Protein AF-A0A2V8DEJ3-F1 (afdb_monomer_lite)

Sequence (159 aa):
RGGPAGGRGNVTQIPWPVDLRLDGARMKRFDVPAMPPEISKLIVGGPYEPAGRGDTPSRRKIFVCRPGSVDGRPARSGQESACARTILTRLARRAFRRPVTSADIQPLYAFYERGRAHGQPRRSDAESGEPRRSNAESGDFESGIQAAVEAMLVSPEFL

Foldseek 3Di:
DDDDDDDDPDQPFDFDWDFDDDPNHTDDIDRDRDHDDDDPDDDDDDPPDDPPPPDDPVVCVQQVDAQDCPPVDGHDPVSLLVSLLVSLQVVLVVFFPDDDDPVNSVVLQVQLVVQQAQPDDDPVNPPDPDPDPDDSPRHDSVSSSVSSVVVSCPDPRTD

Secondary structure (DSSP, 8-state):
--PPPPP------EEEEEEEEETTEEEEEEEEEEPPP----------SS--TT-S-HHHHHH-SS----GGGPPPPHHHHHHHHHHHHHHHHHHHBSS---HHHHHHHHHHHHHHHHH----GGGSSS-S----------HHHHHHHHHHHHHT-TTB-

Radius of gyration: 28.7 Å; chains: 1; bounding box: 77×53×58 Å

pLDDT: mean 79.01, std 17.4, range [39.66, 97.12]

Structure (mmCIF, N/CA/C/O backbone):
data_AF-A0A2V8DEJ3-F1
#
_entry.id   AF-A0A2V8DEJ3-F1
#
loop_
_atom_site.group_PDB
_atom_site.id
_atom_site.type_symbol
_atom_site.label_atom_id
_atom_site.label_alt_id
_atom_site.label_comp_id
_atom_site.label_asym_id
_atom_site.label_entity_id
_atom_site.label_seq_id
_atom_site.pdbx_PDB_ins_code
_atom_site.Cartn_x
_atom_site.Cartn_y
_atom_site.Cartn_z
_atom_site.occupancy
_atom_site.B_iso_or_equiv
_atom_site.auth_seq_id
_atom_site.auth_com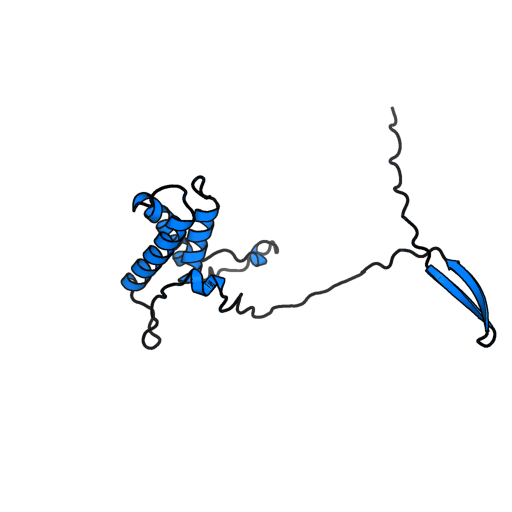p_id
_atom_site.auth_asym_id
_atom_site.auth_atom_id
_atom_site.pdbx_PDB_model_num
ATOM 1 N N . ARG A 1 1 ? 58.119 6.728 13.319 1.00 43.16 1 ARG A N 1
ATOM 2 C CA . ARG A 1 1 ? 56.734 6.207 13.439 1.00 43.16 1 ARG A CA 1
ATOM 3 C C . ARG A 1 1 ? 56.229 5.969 12.015 1.00 43.16 1 ARG A C 1
ATOM 5 O O . ARG A 1 1 ? 55.933 6.939 11.340 1.00 43.16 1 ARG A O 1
ATOM 12 N N . GLY A 1 2 ? 56.243 4.731 11.521 1.00 42.47 2 GLY A N 1
ATOM 13 C CA . GLY A 1 2 ? 55.748 4.374 10.185 1.00 42.47 2 GLY A CA 1
ATOM 14 C C . GLY A 1 2 ? 55.091 3.002 10.281 1.00 42.47 2 GLY A C 1
ATOM 15 O O . GLY A 1 2 ? 55.765 2.046 10.647 1.00 42.47 2 GLY A O 1
ATOM 16 N N . GLY A 1 3 ? 53.768 2.952 10.113 1.00 39.66 3 GLY A N 1
ATOM 17 C CA . GLY A 1 3 ? 52.957 1.739 10.267 1.00 39.66 3 GLY A CA 1
ATOM 18 C C . GLY A 1 3 ? 53.088 0.776 9.077 1.00 39.66 3 GLY A C 1
ATOM 19 O O . GLY A 1 3 ? 53.589 1.179 8.026 1.00 39.66 3 GLY A O 1
ATOM 20 N N . PRO A 1 4 ? 52.660 -0.491 9.229 1.00 45.12 4 PRO A N 1
ATOM 21 C CA . PRO A 1 4 ? 52.870 -1.522 8.221 1.00 45.12 4 PRO A CA 1
ATOM 22 C C . PRO A 1 4 ? 51.958 -1.334 7.002 1.00 45.12 4 PRO A C 1
ATOM 24 O O . PRO A 1 4 ? 50.785 -0.979 7.118 1.00 45.12 4 PRO A O 1
ATOM 27 N N . ALA A 1 5 ? 52.532 -1.596 5.827 1.00 49.16 5 ALA A N 1
ATOM 28 C CA . ALA A 1 5 ? 51.857 -1.602 4.539 1.00 49.16 5 ALA A CA 1
ATOM 29 C C . ALA A 1 5 ? 50.768 -2.688 4.483 1.00 49.16 5 ALA A C 1
ATOM 31 O O . ALA A 1 5 ? 50.991 -3.831 4.884 1.00 49.16 5 ALA A O 1
ATOM 32 N N . GLY A 1 6 ? 49.592 -2.310 3.977 1.00 41.59 6 GLY A N 1
ATOM 33 C CA . GLY A 1 6 ? 48.429 -3.181 3.831 1.00 41.59 6 GLY A CA 1
ATOM 34 C C . GLY A 1 6 ? 48.697 -4.389 2.931 1.00 41.59 6 GLY A C 1
ATOM 35 O O . GLY A 1 6 ? 49.297 -4.272 1.861 1.00 41.59 6 GLY A O 1
ATOM 36 N N . GLY A 1 7 ? 48.229 -5.554 3.381 1.00 41.16 7 GLY A N 1
ATOM 37 C CA . GLY A 1 7 ? 48.295 -6.807 2.640 1.00 41.16 7 GLY A CA 1
ATOM 38 C C . GLY A 1 7 ? 47.507 -6.726 1.334 1.00 41.16 7 GLY A C 1
ATOM 39 O O . GLY A 1 7 ? 46.312 -6.433 1.328 1.00 41.16 7 GLY A O 1
ATOM 40 N N . ARG A 1 8 ? 48.183 -7.005 0.218 1.00 50.56 8 ARG A N 1
ATOM 41 C CA . ARG A 1 8 ? 47.538 -7.229 -1.077 1.00 50.56 8 ARG A CA 1
ATOM 42 C C . ARG A 1 8 ? 46.873 -8.602 -1.033 1.00 50.56 8 ARG A C 1
ATOM 44 O O . ARG A 1 8 ? 47.561 -9.613 -0.923 1.00 50.56 8 ARG A O 1
ATOM 51 N N . GLY A 1 9 ? 45.542 -8.617 -1.076 1.00 48.72 9 GLY A N 1
ATOM 52 C CA . GLY A 1 9 ? 44.757 -9.839 -1.221 1.00 48.72 9 GLY A CA 1
ATOM 53 C C . GLY A 1 9 ? 45.210 -10.610 -2.459 1.00 48.72 9 GLY A C 1
ATOM 54 O O . GLY A 1 9 ? 45.343 -10.039 -3.540 1.00 48.72 9 GLY A O 1
ATOM 55 N N . ASN A 1 10 ? 45.503 -11.892 -2.276 1.00 55.12 10 ASN A N 1
ATOM 56 C CA . ASN A 1 10 ? 45.929 -12.791 -3.337 1.00 55.12 10 ASN A CA 1
ATOM 57 C C . ASN A 1 10 ? 44.738 -13.018 -4.285 1.00 55.12 10 ASN A C 1
ATOM 59 O O . ASN A 1 10 ? 43.747 -13.627 -3.883 1.00 55.12 10 ASN A O 1
ATOM 63 N N . VAL A 1 11 ? 44.794 -12.480 -5.507 1.00 58.88 11 VAL A N 1
ATOM 64 C CA . VAL A 1 11 ? 43.753 -12.712 -6.519 1.00 58.88 11 VAL A CA 1
ATOM 65 C C . VAL A 1 11 ? 43.814 -14.189 -6.893 1.00 58.88 11 VAL A C 1
ATOM 67 O O . VAL A 1 11 ? 44.823 -14.656 -7.415 1.00 58.88 11 VAL A O 1
ATOM 70 N N . THR A 1 12 ? 42.756 -14.944 -6.592 1.00 59.22 12 THR A N 1
ATOM 71 C CA . THR A 1 12 ? 42.654 -16.356 -6.970 1.00 59.22 12 THR A CA 1
ATOM 72 C C . THR A 1 12 ? 42.658 -16.460 -8.492 1.00 59.22 12 THR A C 1
ATOM 74 O O . THR A 1 12 ? 41.666 -16.171 -9.156 1.00 59.22 12 THR A O 1
ATOM 77 N N . GLN A 1 13 ? 43.806 -16.831 -9.050 1.00 59.88 13 GLN A N 1
ATOM 78 C CA . GLN A 1 13 ? 43.984 -17.039 -10.477 1.00 59.88 13 GLN A CA 1
ATOM 79 C C . GLN A 1 13 ? 43.188 -18.277 -10.901 1.00 59.88 13 GLN A C 1
ATOM 81 O O . GLN A 1 13 ? 43.501 -19.393 -10.488 1.00 59.88 13 GLN A O 1
ATOM 86 N N . ILE A 1 14 ? 42.145 -18.084 -11.707 1.00 63.19 14 ILE A N 1
ATOM 87 C CA . ILE A 1 14 ? 41.382 -19.190 -12.288 1.00 63.19 14 ILE A CA 1
ATOM 88 C C . ILE A 1 14 ? 42.202 -19.706 -13.480 1.00 63.19 14 ILE A C 1
ATOM 90 O O . ILE A 1 14 ? 42.475 -18.921 -14.390 1.00 63.19 14 ILE A O 1
ATOM 94 N N . PRO A 1 15 ? 42.656 -20.973 -13.489 1.00 65.94 15 PRO A N 1
ATOM 95 C CA . PRO A 1 15 ? 43.431 -21.499 -14.604 1.00 65.94 15 PRO A CA 1
ATOM 96 C C . PRO A 1 15 ? 42.533 -21.618 -15.835 1.00 65.94 15 PRO A C 1
ATOM 98 O O . PRO A 1 15 ? 41.497 -22.285 -15.802 1.00 65.94 15 PRO A O 1
ATOM 101 N N . TRP A 1 16 ? 42.940 -20.973 -16.926 1.00 75.00 16 TRP A N 1
ATOM 102 C CA . TRP A 1 16 ? 42.275 -21.089 -18.218 1.00 75.00 16 TRP A CA 1
ATOM 103 C C . TRP A 1 16 ? 43.068 -22.062 -19.096 1.00 75.00 16 TRP A C 1
ATOM 105 O O . TRP A 1 16 ? 44.153 -21.704 -19.568 1.00 75.00 16 TRP A O 1
ATOM 115 N N . PRO A 1 17 ? 42.578 -23.300 -19.296 1.00 80.88 17 PRO A N 1
ATOM 116 C CA . PRO A 1 17 ? 43.312 -24.300 -20.052 1.00 80.88 17 PRO A CA 1
ATOM 117 C C . PRO A 1 17 ? 43.251 -23.998 -21.553 1.00 80.88 17 PRO A C 1
ATOM 119 O O . PRO A 1 17 ? 42.172 -23.977 -22.147 1.00 80.88 17 PRO A O 1
ATOM 122 N N . VAL A 1 18 ? 44.412 -23.834 -22.183 1.00 85.75 18 VAL A N 1
ATOM 123 C CA . VAL A 1 18 ? 44.561 -23.652 -23.634 1.00 85.75 18 VAL A CA 1
ATOM 124 C C . VAL A 1 18 ? 45.298 -24.851 -24.224 1.00 85.75 18 VAL A C 1
ATOM 126 O O . VAL A 1 18 ? 46.344 -25.257 -23.722 1.00 85.75 18 VAL A O 1
ATOM 129 N N . ASP A 1 19 ? 44.771 -25.422 -25.307 1.00 88.81 19 ASP A N 1
ATOM 130 C CA . ASP A 1 19 ? 45.415 -26.527 -26.016 1.00 88.81 19 ASP A CA 1
ATOM 131 C C . ASP A 1 19 ? 46.217 -26.013 -27.215 1.00 88.81 19 ASP A C 1
ATOM 133 O O . ASP A 1 19 ? 45.653 -25.487 -28.174 1.00 88.81 19 ASP A O 1
ATOM 137 N N . LEU A 1 20 ? 47.528 -26.240 -27.210 1.00 89.19 20 LEU A N 1
ATOM 138 C CA . LEU A 1 20 ? 48.364 -26.058 -28.389 1.00 89.19 20 LEU A CA 1
ATOM 139 C C . LEU A 1 20 ? 48.114 -27.210 -29.366 1.00 89.19 20 LEU A C 1
ATOM 141 O O . LEU A 1 20 ? 48.280 -28.385 -29.014 1.00 89.19 20 LEU A O 1
ATOM 145 N N . ARG A 1 21 ? 47.732 -26.872 -30.600 1.00 88.88 21 ARG A N 1
ATOM 146 C CA . ARG A 1 21 ? 47.532 -27.824 -31.698 1.00 88.88 21 ARG A CA 1
ATOM 147 C C . ARG A 1 21 ? 48.442 -27.479 -32.874 1.00 88.88 21 ARG A C 1
ATOM 149 O O . ARG A 1 21 ? 48.658 -26.302 -33.140 1.00 88.88 21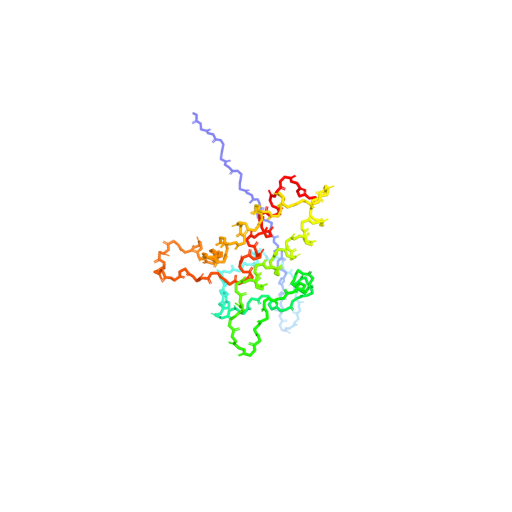 ARG A O 1
ATOM 156 N N . LEU A 1 22 ? 48.918 -28.496 -33.583 1.00 93.00 22 LEU A N 1
ATOM 157 C CA . LEU A 1 22 ? 49.606 -28.372 -34.871 1.00 93.00 22 LEU A CA 1
ATOM 158 C C . LEU A 1 22 ? 48.896 -29.299 -35.855 1.00 93.00 22 LEU A C 1
ATOM 160 O O . LEU A 1 22 ? 48.608 -30.441 -35.504 1.00 93.00 22 LEU A O 1
ATOM 164 N N . ASP A 1 23 ? 48.521 -28.782 -37.024 1.00 93.19 23 ASP A N 1
ATOM 165 C CA . ASP A 1 23 ? 47.783 -29.521 -38.063 1.00 93.19 23 ASP A CA 1
ATOM 166 C C . ASP A 1 23 ? 46.526 -30.235 -37.543 1.00 93.19 23 ASP A C 1
ATOM 168 O O . ASP A 1 23 ? 46.173 -31.345 -37.931 1.00 93.19 23 ASP A O 1
ATOM 172 N N . GLY A 1 24 ? 45.846 -29.601 -36.586 1.00 83.94 24 GLY A N 1
ATOM 173 C CA . GLY A 1 24 ? 44.654 -30.163 -35.965 1.00 83.94 24 GLY A CA 1
ATOM 174 C C . GLY A 1 24 ? 44.927 -31.271 -34.945 1.00 83.94 24 GLY A C 1
ATOM 175 O O . GLY A 1 24 ? 43.977 -31.666 -34.279 1.00 83.94 24 GLY A O 1
ATOM 176 N N . ALA A 1 25 ? 46.165 -31.714 -34.712 1.00 86.50 25 ALA A N 1
ATOM 177 C CA . ALA A 1 25 ? 46.521 -32.628 -33.624 1.00 86.50 25 ALA A CA 1
ATOM 178 C C . ALA A 1 25 ? 46.852 -31.854 -32.335 1.00 86.50 25 ALA A C 1
ATOM 180 O O . ALA A 1 25 ? 47.606 -30.882 -32.355 1.00 86.50 25 ALA A O 1
ATOM 181 N N . ARG A 1 26 ? 46.286 -32.264 -31.189 1.00 87.50 26 ARG A N 1
ATOM 182 C CA . ARG A 1 26 ? 46.594 -31.656 -29.880 1.00 87.50 26 ARG A CA 1
ATOM 183 C C . ARG A 1 26 ? 47.974 -32.115 -29.420 1.00 87.50 26 ARG A C 1
ATOM 185 O O . ARG A 1 26 ? 48.180 -33.306 -29.230 1.00 87.50 26 ARG A O 1
ATOM 192 N N . MET A 1 27 ? 48.870 -31.167 -29.170 1.00 91.19 27 MET A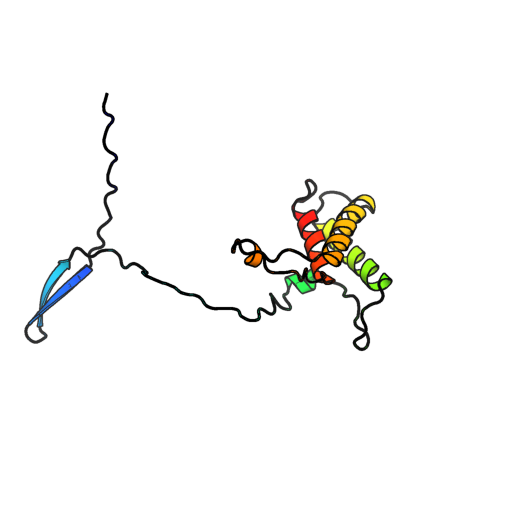 N 1
ATOM 193 C CA . MET A 1 27 ? 50.217 -31.457 -28.680 1.00 91.19 27 MET A CA 1
ATOM 194 C C . MET A 1 27 ? 50.324 -31.305 -27.163 1.00 91.19 27 MET A C 1
ATOM 196 O O . MET A 1 27 ? 50.879 -32.177 -26.501 1.00 91.19 27 MET A O 1
ATOM 200 N N . LYS A 1 28 ? 49.807 -30.209 -26.589 1.00 89.50 28 LYS A N 1
ATOM 201 C CA . LYS A 1 28 ? 49.965 -29.929 -25.152 1.00 89.50 28 LYS A CA 1
ATOM 202 C C . LYS A 1 28 ? 48.904 -28.970 -24.621 1.00 89.50 28 LYS A C 1
ATOM 204 O O . LYS A 1 28 ? 48.511 -28.045 -25.324 1.00 89.50 28 LYS A O 1
ATOM 209 N N . ARG A 1 29 ? 48.476 -29.176 -23.374 1.00 86.44 29 ARG A N 1
ATOM 210 C CA . ARG A 1 29 ? 47.602 -28.262 -22.629 1.00 86.44 29 ARG A CA 1
ATOM 211 C C . ARG A 1 29 ? 48.443 -27.364 -21.721 1.00 86.44 29 ARG A C 1
ATOM 213 O O . ARG A 1 29 ? 49.360 -27.854 -21.062 1.00 86.44 29 ARG A O 1
ATOM 220 N N . PHE A 1 30 ? 48.121 -26.078 -21.693 1.00 85.06 30 PHE A N 1
ATOM 221 C CA . PHE A 1 30 ? 48.755 -25.067 -20.855 1.00 85.06 30 PHE A CA 1
ATOM 222 C C . PHE A 1 30 ? 47.714 -24.407 -19.961 1.00 85.06 30 PHE A C 1
ATOM 224 O O . PHE A 1 30 ? 46.664 -23.997 -20.449 1.00 85.06 30 PHE A O 1
ATOM 231 N N . ASP A 1 31 ? 48.031 -24.267 -18.677 1.00 81.75 31 ASP A N 1
ATOM 232 C CA . ASP A 1 31 ? 47.253 -23.440 -17.761 1.00 81.75 31 ASP A CA 1
ATOM 233 C C . ASP A 1 31 ? 47.797 -22.016 -17.826 1.00 81.75 31 ASP A C 1
ATOM 235 O O . ASP A 1 31 ? 48.882 -21.720 -17.319 1.00 81.75 31 ASP A O 1
ATOM 239 N N . VAL A 1 32 ? 47.069 -21.139 -18.515 1.00 80.81 32 VAL A N 1
ATOM 240 C CA . VAL A 1 32 ? 47.494 -19.752 -18.700 1.00 80.81 32 VAL A CA 1
ATOM 241 C C . VAL A 1 32 ? 46.894 -18.895 -17.579 1.00 80.81 32 VAL A C 1
ATOM 243 O O . VAL A 1 32 ? 45.692 -19.001 -17.311 1.00 80.81 32 VAL A O 1
ATOM 246 N N . PRO A 1 33 ? 47.696 -18.037 -16.916 1.00 69.50 33 PRO A N 1
ATOM 247 C CA . PRO A 1 33 ? 47.180 -16.975 -16.064 1.00 69.50 33 PRO A CA 1
ATOM 248 C C . PRO A 1 33 ? 46.264 -16.065 -16.877 1.00 69.50 33 PRO A C 1
ATOM 250 O O . PRO A 1 33 ? 46.731 -15.294 -17.712 1.00 69.50 33 PRO A O 1
ATOM 253 N N . ALA A 1 34 ? 44.962 -16.150 -16.640 1.00 70.25 34 ALA A N 1
ATOM 254 C CA . ALA A 1 34 ? 44.018 -15.177 -17.157 1.00 70.25 34 ALA A CA 1
ATOM 255 C C . ALA A 1 34 ? 43.242 -14.576 -15.992 1.00 70.25 34 ALA A C 1
ATOM 257 O O . ALA A 1 34 ? 42.965 -15.234 -14.984 1.00 70.25 34 ALA A O 1
ATOM 258 N N . MET A 1 35 ? 42.925 -13.292 -16.133 1.00 70.50 35 MET A N 1
ATOM 259 C CA . MET A 1 35 ? 42.017 -12.631 -15.213 1.00 70.50 35 MET A CA 1
ATOM 260 C C . MET A 1 35 ? 40.663 -13.351 -15.276 1.00 70.50 35 MET A C 1
ATOM 262 O O . MET A 1 35 ? 40.268 -13.822 -16.350 1.00 70.50 35 MET A O 1
ATOM 266 N N . PRO A 1 36 ? 39.943 -13.472 -14.150 1.00 73.25 36 PRO A N 1
ATOM 267 C CA . PRO A 1 36 ? 38.548 -13.876 -14.186 1.00 73.25 36 PRO A CA 1
ATOM 268 C C . PRO A 1 36 ? 37.788 -13.017 -15.210 1.00 73.25 36 PRO A C 1
ATOM 270 O O . PRO A 1 36 ? 38.107 -11.836 -15.362 1.00 73.25 36 PRO A O 1
ATOM 273 N N . PRO A 1 37 ? 36.802 -13.580 -15.923 1.00 74.44 37 PRO A N 1
ATOM 274 C CA . PRO A 1 37 ? 36.051 -12.807 -16.894 1.00 74.44 37 PRO A CA 1
ATOM 275 C C . PRO A 1 37 ? 35.267 -11.728 -16.137 1.00 74.44 37 PRO A C 1
ATOM 277 O O . PRO A 1 37 ? 34.543 -12.039 -15.190 1.00 74.44 37 PRO A O 1
ATOM 280 N N . GLU A 1 38 ? 35.424 -10.468 -16.539 1.00 80.88 38 GLU A N 1
ATOM 281 C CA . GLU A 1 38 ? 34.738 -9.330 -15.927 1.00 80.88 38 GLU A CA 1
ATOM 282 C C . GLU A 1 38 ? 33.711 -8.720 -16.886 1.00 80.88 38 GLU A C 1
ATOM 284 O O . GLU A 1 38 ? 33.921 -8.633 -18.098 1.00 80.88 38 GLU A O 1
ATOM 289 N N . ILE A 1 39 ? 32.571 -8.296 -16.341 1.00 84.25 39 ILE A N 1
ATOM 290 C CA . ILE A 1 39 ? 31.590 -7.511 -17.089 1.00 84.25 39 ILE A CA 1
ATOM 291 C C . ILE A 1 39 ? 32.071 -6.061 -17.065 1.00 84.25 39 ILE A C 1
ATOM 293 O O . ILE A 1 39 ? 31.996 -5.404 -16.031 1.00 84.25 39 ILE A O 1
ATOM 297 N N . SER A 1 40 ? 32.544 -5.557 -18.206 1.00 85.88 40 SER A N 1
ATOM 298 C CA . SER A 1 40 ? 33.047 -4.181 -18.315 1.00 85.88 40 SER A CA 1
ATOM 299 C C . SER A 1 40 ? 31.930 -3.135 -18.399 1.00 85.88 40 SER A C 1
ATOM 301 O O . SER A 1 40 ? 32.090 -2.019 -17.907 1.00 85.88 40 SER A O 1
ATOM 303 N N . LYS A 1 41 ? 30.783 -3.472 -19.010 1.00 86.44 41 LYS A N 1
ATOM 304 C CA . LYS A 1 41 ? 29.610 -2.589 -19.080 1.00 86.44 41 LYS A CA 1
ATOM 305 C C . LYS A 1 41 ? 28.321 -3.373 -19.332 1.00 86.44 41 LYS A C 1
ATOM 307 O O . LYS A 1 41 ? 28.215 -4.091 -20.321 1.00 86.44 41 LYS A O 1
ATOM 312 N N . LEU A 1 42 ? 27.319 -3.163 -18.481 1.00 89.19 42 LEU A N 1
ATOM 313 C CA . LEU A 1 42 ? 25.942 -3.617 -18.682 1.00 89.19 42 LEU A CA 1
ATOM 314 C C . LEU A 1 42 ? 25.023 -2.394 -18.657 1.00 89.19 42 LEU A C 1
ATOM 316 O O . LEU A 1 42 ? 25.097 -1.587 -17.734 1.00 89.19 42 LEU A O 1
ATOM 320 N N . ILE A 1 43 ? 24.167 -2.251 -19.669 1.00 89.00 43 ILE A N 1
ATOM 321 C CA . ILE A 1 43 ? 23.135 -1.210 -19.717 1.00 89.00 43 ILE A CA 1
ATOM 322 C C . ILE A 1 43 ? 21.784 -1.910 -19.789 1.00 89.00 43 ILE A C 1
ATOM 324 O O . ILE A 1 43 ? 21.536 -2.675 -20.719 1.00 89.00 43 ILE A O 1
ATOM 328 N N . VAL A 1 44 ? 20.911 -1.629 -18.825 1.00 87.88 44 VAL A N 1
ATOM 329 C CA . VAL A 1 44 ? 19.514 -2.073 -18.845 1.00 87.88 44 VAL A CA 1
ATOM 330 C C . VAL A 1 44 ? 18.648 -0.851 -19.132 1.00 87.88 44 VAL A C 1
ATOM 332 O O . VAL A 1 44 ? 18.643 0.100 -18.355 1.00 87.88 44 VAL A O 1
ATOM 335 N N . GLY A 1 45 ? 17.963 -0.857 -20.277 1.00 88.00 45 GLY A N 1
ATOM 336 C CA . GLY A 1 45 ? 17.015 0.186 -20.671 1.00 88.00 45 GLY A CA 1
ATOM 337 C C . GLY A 1 45 ? 15.569 -0.236 -20.408 1.00 88.00 45 GLY A C 1
ATOM 338 O O . GLY A 1 45 ? 15.198 -1.376 -20.686 1.00 88.00 45 GLY A O 1
ATOM 339 N N . GLY A 1 46 ? 14.752 0.693 -19.905 1.00 84.56 46 GLY A N 1
ATOM 340 C CA . GLY A 1 46 ? 13.337 0.478 -19.585 1.00 84.56 46 GLY A CA 1
ATOM 341 C C . GLY A 1 46 ? 13.085 0.028 -18.134 1.00 84.56 46 GLY A C 1
ATOM 342 O O . GLY A 1 46 ? 14.022 -0.039 -17.339 1.00 84.56 46 GLY A O 1
ATOM 343 N N . PRO A 1 47 ? 11.828 -0.282 -17.765 1.00 76.19 47 PRO A N 1
ATOM 344 C CA . PRO A 1 47 ? 10.616 -0.178 -18.583 1.00 76.19 47 PRO A CA 1
ATOM 345 C C . PRO A 1 47 ? 10.214 1.284 -18.813 1.00 76.19 47 PRO A C 1
ATOM 347 O O . PRO A 1 47 ? 10.201 2.080 -17.880 1.00 76.19 47 PRO A O 1
ATOM 350 N N . TYR A 1 48 ? 9.880 1.639 -20.054 1.00 79.56 48 TYR A N 1
ATOM 351 C CA . TYR A 1 48 ? 9.490 3.013 -20.397 1.00 79.56 48 TYR A CA 1
ATOM 352 C C . TYR A 1 48 ? 8.068 3.353 -19.921 1.00 79.56 48 TYR A C 1
ATOM 354 O O . TYR A 1 48 ? 7.817 4.480 -19.511 1.00 79.56 48 TYR A O 1
ATOM 362 N N . GLU A 1 49 ? 7.172 2.359 -19.895 1.00 76.38 49 GLU A N 1
ATOM 363 C CA . GLU A 1 49 ? 5.787 2.480 -19.415 1.00 76.38 49 GLU A CA 1
ATOM 364 C C . GLU A 1 49 ? 5.411 1.273 -18.535 1.00 76.38 49 GLU A C 1
ATOM 366 O O . GLU A 1 49 ? 4.733 0.339 -18.972 1.00 76.38 49 GLU A O 1
ATOM 371 N N . PRO A 1 50 ? 5.898 1.210 -17.287 1.00 71.25 50 PRO A N 1
ATOM 372 C CA . PRO A 1 50 ? 5.569 0.101 -16.405 1.00 71.25 50 PRO A CA 1
ATOM 373 C C . PRO A 1 50 ? 4.106 0.172 -15.942 1.00 71.25 50 PRO A C 1
ATOM 375 O O . PRO A 1 50 ? 3.746 1.016 -15.130 1.00 71.25 50 PRO A O 1
ATOM 378 N N . ALA A 1 51 ? 3.282 -0.796 -16.352 1.00 71.00 51 ALA A N 1
ATOM 379 C CA . ALA A 1 51 ? 1.897 -0.969 -15.881 1.00 71.00 51 ALA A CA 1
ATOM 380 C C . ALA A 1 51 ? 1.775 -1.517 -14.433 1.00 71.00 51 ALA A C 1
ATOM 382 O O . ALA A 1 51 ? 0.690 -1.865 -13.963 1.00 71.00 51 ALA A O 1
ATOM 383 N N . GLY A 1 52 ? 2.891 -1.623 -13.705 1.00 76.00 52 GLY A N 1
ATOM 384 C CA . GLY A 1 52 ? 2.946 -2.182 -12.355 1.00 76.00 52 GLY A CA 1
ATOM 385 C C . GLY A 1 52 ? 2.760 -3.704 -12.311 1.00 76.00 52 GLY A C 1
ATOM 386 O O . GLY A 1 52 ? 2.887 -4.407 -13.309 1.00 76.00 52 GLY A O 1
ATOM 387 N N . ARG A 1 53 ? 2.478 -4.243 -11.117 1.00 79.12 53 ARG A N 1
ATOM 388 C CA . ARG A 1 53 ? 2.383 -5.701 -10.891 1.00 79.12 53 ARG A CA 1
ATOM 389 C C . ARG A 1 53 ? 1.088 -6.352 -11.409 1.00 79.12 53 ARG A C 1
ATOM 391 O O . ARG A 1 53 ? 0.941 -7.560 -11.257 1.00 79.12 53 ARG A O 1
ATOM 398 N N . GLY A 1 54 ? 0.164 -5.585 -11.995 1.00 84.38 54 GLY A N 1
ATOM 399 C CA . GLY A 1 54 ? -1.107 -6.095 -12.527 1.00 84.38 54 GLY A CA 1
ATOM 400 C C . GLY A 1 54 ? -2.017 -6.745 -11.472 1.00 84.38 54 GLY A C 1
ATOM 401 O O . GLY A 1 54 ? -1.922 -6.449 -10.279 1.00 84.38 54 GLY A O 1
ATOM 402 N N . ASP A 1 55 ? -2.925 -7.629 -11.898 1.00 84.81 55 ASP A N 1
ATOM 403 C CA . ASP A 1 55 ? -3.745 -8.441 -10.987 1.00 84.81 55 ASP A CA 1
ATOM 404 C C . ASP A 1 55 ? -2.961 -9.668 -10.502 1.00 84.81 55 ASP A C 1
ATOM 406 O O . ASP A 1 55 ? -2.580 -10.535 -11.285 1.00 84.81 55 ASP A O 1
ATOM 410 N N . THR A 1 56 ? -2.727 -9.755 -9.192 1.00 92.50 56 THR A N 1
ATOM 411 C CA . THR A 1 56 ? -2.005 -10.874 -8.571 1.00 92.50 56 THR A CA 1
ATOM 412 C C . THR A 1 56 ? -2.883 -11.572 -7.538 1.00 92.50 56 THR A C 1
ATOM 414 O O . THR A 1 56 ? -3.759 -10.937 -6.941 1.00 92.50 56 THR A O 1
ATOM 417 N N . PRO A 1 57 ? -2.635 -12.859 -7.224 1.00 95.00 57 PRO A N 1
ATOM 418 C CA . PRO A 1 57 ? -3.368 -13.553 -6.167 1.00 95.00 57 PRO A CA 1
ATOM 419 C C . PRO A 1 57 ? -3.365 -12.807 -4.822 1.00 95.00 57 PRO A C 1
ATOM 421 O O . PRO A 1 57 ? -4.386 -12.775 -4.137 1.00 95.00 57 PRO A O 1
ATOM 424 N N . SER A 1 58 ? -2.252 -12.162 -4.456 1.00 93.06 58 SER A N 1
ATOM 425 C CA . SER A 1 58 ? -2.156 -11.346 -3.238 1.00 93.06 58 SER A CA 1
ATOM 426 C C . SER A 1 58 ? -3.018 -10.086 -3.318 1.00 93.06 58 SER A C 1
ATOM 428 O O . SER A 1 58 ? -3.723 -9.770 -2.360 1.00 93.06 58 SER A O 1
ATOM 430 N N . ARG A 1 59 ? -3.038 -9.398 -4.468 1.00 91.25 59 ARG A N 1
ATOM 431 C CA . ARG A 1 59 ? -3.901 -8.225 -4.682 1.00 91.25 59 ARG A CA 1
ATOM 432 C C . ARG A 1 59 ? -5.378 -8.598 -4.603 1.00 91.25 59 ARG A C 1
ATOM 434 O O . ARG A 1 59 ? -6.119 -7.916 -3.905 1.00 91.25 59 ARG A O 1
ATOM 441 N N . ARG A 1 60 ? -5.797 -9.724 -5.185 1.00 92.06 60 ARG A N 1
ATOM 442 C CA . ARG A 1 60 ? -7.177 -10.229 -5.038 1.00 92.06 60 ARG A CA 1
ATOM 443 C C . ARG A 1 60 ? -7.569 -10.515 -3.586 1.00 92.06 60 ARG A C 1
ATOM 445 O O . ARG A 1 60 ? -8.720 -10.312 -3.217 1.00 92.06 60 ARG A O 1
ATOM 452 N N . LYS A 1 61 ? -6.623 -10.957 -2.748 1.00 93.12 61 LYS A N 1
ATOM 453 C CA . LYS A 1 61 ? -6.860 -11.177 -1.308 1.00 93.12 61 LYS A CA 1
ATOM 454 C C . LYS A 1 61 ? -6.983 -9.874 -0.512 1.00 93.12 61 LYS A C 1
ATOM 456 O O . LYS A 1 61 ? -7.734 -9.843 0.460 1.00 93.12 61 LYS A O 1
ATOM 461 N N . ILE A 1 62 ? -6.245 -8.831 -0.898 1.00 93.62 62 ILE A N 1
ATOM 462 C CA . ILE A 1 62 ? -6.288 -7.508 -0.256 1.00 93.62 62 ILE A CA 1
ATOM 463 C C . ILE A 1 62 ? -7.559 -6.755 -0.673 1.00 93.62 62 ILE A C 1
ATOM 465 O O . ILE A 1 62 ? -8.345 -6.337 0.176 1.00 93.62 62 ILE A O 1
ATOM 469 N N . PHE A 1 63 ? -7.793 -6.630 -1.979 1.00 93.19 63 PHE A N 1
ATOM 470 C CA . PHE A 1 63 ? -8.882 -5.849 -2.565 1.00 93.19 63 PHE A CA 1
ATOM 471 C C . PHE A 1 63 ? -10.182 -6.659 -2.658 1.00 93.19 63 PHE A C 1
ATOM 473 O O . PHE A 1 63 ? -10.685 -6.954 -3.739 1.00 93.19 63 PHE A O 1
ATOM 480 N N . VAL A 1 64 ? -10.732 -7.018 -1.494 1.00 92.38 64 VAL A N 1
ATOM 481 C CA . VAL A 1 64 ? -11.994 -7.778 -1.356 1.00 92.38 64 VAL A CA 1
ATOM 482 C C . VAL A 1 64 ? -13.234 -7.008 -1.817 1.00 92.38 64 VAL A C 1
ATOM 484 O O . VAL A 1 64 ? -14.291 -7.591 -2.036 1.00 92.38 64 VAL A O 1
ATOM 487 N N . CYS A 1 65 ? -13.104 -5.692 -1.910 1.00 91.31 65 CYS A N 1
ATOM 488 C CA . CYS A 1 65 ? -14.028 -4.784 -2.555 1.00 91.31 65 CYS A CA 1
ATOM 489 C C . CYS A 1 65 ? -13.188 -3.788 -3.350 1.00 91.31 65 CYS A C 1
ATOM 491 O O . CYS A 1 65 ? -12.005 -3.576 -3.061 1.00 91.31 65 CYS A O 1
ATOM 493 N N . ARG A 1 66 ? -13.814 -3.162 -4.338 1.00 86.31 66 ARG A N 1
ATOM 494 C CA . ARG A 1 66 ? -13.283 -1.971 -4.984 1.00 86.31 66 ARG A CA 1
ATOM 495 C C . ARG A 1 66 ? -14.383 -0.918 -5.027 1.00 86.31 66 ARG A C 1
ATOM 497 O O . ARG A 1 66 ? -15.551 -1.296 -5.148 1.00 86.31 66 ARG A O 1
ATOM 504 N N . PRO A 1 67 ? -14.037 0.373 -4.918 1.00 80.69 67 PRO A N 1
ATOM 505 C CA . PRO A 1 67 ? -14.963 1.440 -5.263 1.00 80.69 67 PRO A CA 1
ATOM 506 C C . PRO A 1 67 ? -15.417 1.209 -6.709 1.00 80.69 67 PRO A C 1
ATOM 508 O O . PRO A 1 67 ? -14.607 1.249 -7.630 1.00 80.69 67 PRO A O 1
ATOM 511 N N . GLY A 1 68 ? -16.683 0.843 -6.904 1.00 67.00 68 GLY A N 1
ATOM 512 C CA . GLY A 1 68 ? -17.178 0.490 -8.228 1.00 67.00 68 GLY A CA 1
ATOM 513 C C . GLY A 1 68 ? -17.148 1.706 -9.147 1.00 67.00 68 GLY A C 1
ATOM 514 O O . GLY A 1 68 ? -17.843 2.687 -8.887 1.00 67.00 68 GLY A O 1
ATOM 515 N N . SER A 1 69 ? -16.394 1.628 -10.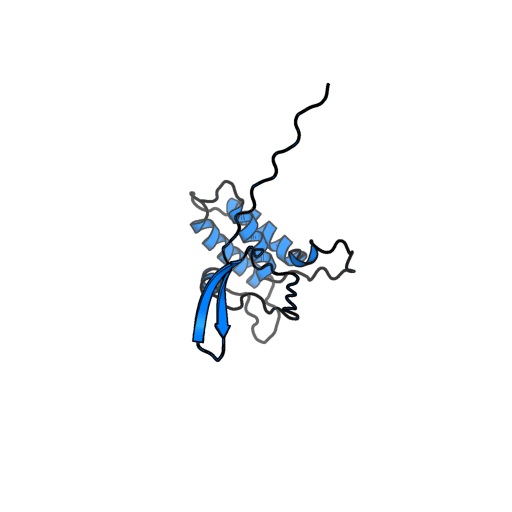242 1.00 53.56 69 SER A N 1
ATOM 516 C CA . SER A 1 69 ? -16.620 2.466 -11.420 1.00 53.56 69 SER A CA 1
ATOM 517 C C . SER A 1 69 ? -17.854 1.930 -12.138 1.00 53.56 69 SER A C 1
ATOM 519 O O . SER A 1 69 ? -17.749 1.228 -13.139 1.00 53.56 69 SER A O 1
ATOM 521 N N . VAL A 1 70 ? -19.037 2.172 -11.577 1.00 50.00 70 VAL A N 1
ATOM 522 C CA . VAL A 1 70 ? -20.276 1.876 -12.299 1.00 50.00 70 VAL A CA 1
ATOM 523 C C . VAL A 1 70 ? -20.340 2.881 -13.455 1.00 50.00 70 VAL A C 1
ATOM 525 O O . VAL A 1 70 ? -20.333 4.093 -13.228 1.00 50.00 70 VAL A O 1
ATOM 528 N N . ASP A 1 71 ? -20.309 2.380 -14.689 1.00 45.16 71 ASP A N 1
ATOM 529 C CA . ASP A 1 71 ? -20.452 3.160 -15.929 1.00 45.16 71 ASP A CA 1
ATOM 530 C C . ASP A 1 71 ? -19.353 4.209 -16.193 1.00 45.16 71 ASP A C 1
ATOM 532 O O . ASP A 1 71 ? -19.634 5.308 -16.669 1.00 45.16 71 ASP A O 1
ATOM 536 N N . GLY A 1 72 ? -18.094 3.918 -15.847 1.00 51.22 72 GLY A N 1
ATOM 537 C CA . GLY A 1 72 ? -16.973 4.834 -16.123 1.00 51.22 72 GLY A CA 1
ATOM 538 C C . GLY A 1 72 ? -16.982 6.127 -15.295 1.00 51.22 72 GLY A C 1
ATOM 539 O O . GLY A 1 72 ? -16.177 7.022 -15.545 1.00 51.22 72 GLY A O 1
ATOM 540 N N . ARG A 1 73 ? -17.861 6.236 -14.287 1.00 55.12 73 ARG A N 1
ATOM 541 C CA . ARG A 1 73 ? -17.860 7.346 -13.326 1.00 55.12 73 ARG A CA 1
ATOM 542 C C . ARG A 1 73 ? -16.928 7.065 -12.143 1.00 55.12 73 ARG A C 1
ATOM 544 O O . ARG A 1 73 ? -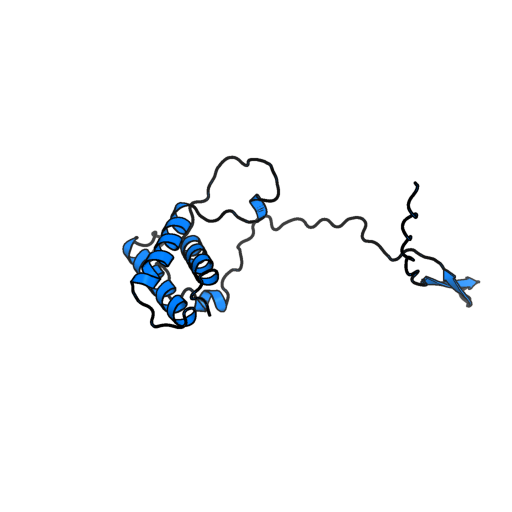16.832 5.916 -11.702 1.00 55.12 73 ARG A O 1
ATOM 551 N N . PRO A 1 74 ? -16.272 8.103 -11.588 1.00 59.78 74 PRO A N 1
ATOM 552 C CA . PRO A 1 74 ? -15.531 7.968 -10.345 1.00 59.78 74 PRO A CA 1
ATOM 553 C C . PRO A 1 74 ? -16.490 7.540 -9.234 1.00 59.78 74 PRO A C 1
ATOM 555 O O . PRO A 1 74 ? -17.636 7.996 -9.158 1.00 59.78 74 PRO A O 1
ATOM 558 N N . ALA A 1 75 ? -16.029 6.633 -8.381 1.00 67.44 75 ALA A N 1
ATOM 559 C CA . ALA A 1 75 ? -16.842 6.150 -7.283 1.00 67.44 75 ALA A CA 1
ATOM 560 C C . ALA A 1 75 ? -17.232 7.295 -6.345 1.00 67.44 75 ALA A C 1
ATOM 562 O O . ALA A 1 75 ? -16.478 8.243 -6.118 1.00 67.44 75 ALA A O 1
ATOM 563 N N . ARG A 1 76 ? -18.425 7.195 -5.754 1.00 72.88 76 ARG A N 1
ATOM 564 C CA . ARG A 1 76 ? -18.841 8.144 -4.718 1.00 72.88 76 ARG A CA 1
ATOM 565 C C . ARG A 1 76 ? -17.872 8.033 -3.538 1.00 72.88 76 ARG A C 1
ATOM 567 O O . ARG A 1 76 ? -17.644 6.927 -3.052 1.00 72.88 76 ARG A O 1
ATOM 574 N N . SER A 1 77 ? -17.397 9.168 -3.022 1.00 75.31 77 SER A N 1
ATOM 575 C CA . SER A 1 77 ? -16.472 9.238 -1.872 1.00 75.31 77 SER A CA 1
ATOM 576 C C . SER A 1 77 ? -16.928 8.383 -0.667 1.00 75.31 77 SER A C 1
ATOM 578 O O . SER A 1 77 ? -16.124 7.709 -0.019 1.00 75.31 77 SER A O 1
ATOM 580 N N . GLY A 1 78 ? -18.241 8.285 -0.422 1.00 81.69 78 GLY A N 1
ATOM 581 C CA . GLY A 1 78 ? -18.807 7.406 0.613 1.00 81.69 78 GLY A CA 1
ATOM 582 C C . GLY A 1 78 ? -18.616 5.897 0.372 1.00 81.69 78 GLY A C 1
ATOM 583 O O . GLY A 1 78 ? -18.396 5.145 1.316 1.00 81.69 78 GLY A O 1
ATOM 584 N N . GLN A 1 79 ? -18.667 5.429 -0.879 1.00 85.38 79 GLN A N 1
ATOM 585 C CA . GLN A 1 79 ? -18.437 4.012 -1.207 1.00 85.38 79 GLN A CA 1
ATOM 586 C C . GLN A 1 79 ? -16.957 3.653 -1.082 1.00 85.38 79 GLN A C 1
ATOM 588 O O . GLN A 1 79 ? -16.600 2.574 -0.610 1.00 85.38 79 GLN A O 1
ATOM 593 N N . GLU A 1 80 ? -16.101 4.585 -1.487 1.00 89.69 80 GLU A N 1
ATOM 594 C CA . GLU A 1 80 ? -14.659 4.435 -1.413 1.00 89.69 80 GLU A CA 1
ATOM 595 C C . GLU A 1 80 ? -14.174 4.344 0.039 1.00 89.69 80 GLU A C 1
ATOM 597 O O . GLU A 1 80 ? -13.501 3.380 0.406 1.00 89.69 80 GLU A O 1
ATOM 602 N N . SER A 1 81 ? -14.609 5.277 0.890 1.00 91.88 81 SER A N 1
ATOM 603 C CA . SER A 1 81 ? -14.292 5.280 2.324 1.00 91.88 81 SER A CA 1
ATOM 604 C C . SER A 1 81 ? -14.775 4.012 3.040 1.00 91.88 81 SER A C 1
ATOM 606 O O . SER A 1 81 ? -14.029 3.409 3.817 1.00 91.88 81 SER A O 1
ATOM 608 N N . ALA A 1 82 ? -15.995 3.546 2.748 1.00 93.00 82 ALA A N 1
ATOM 609 C CA . ALA A 1 82 ? -16.529 2.304 3.309 1.00 93.00 82 ALA A CA 1
ATOM 610 C C . ALA A 1 82 ? -15.721 1.067 2.874 1.00 93.00 82 ALA A C 1
ATOM 612 O O . ALA A 1 82 ? -15.418 0.191 3.696 1.00 93.00 82 ALA A O 1
ATOM 613 N N . CYS A 1 83 ? -15.328 0.998 1.598 1.00 94.50 83 CYS A N 1
ATOM 614 C CA . CYS A 1 83 ? -14.513 -0.100 1.090 1.00 94.50 83 CYS A CA 1
ATOM 615 C C . CYS A 1 83 ? -13.099 -0.084 1.691 1.00 94.50 83 CYS A C 1
ATOM 617 O O . CYS A 1 83 ? -12.630 -1.117 2.176 1.00 94.50 83 CYS A O 1
ATOM 619 N N . ALA A 1 84 ? -12.457 1.085 1.770 1.00 95.50 84 ALA A N 1
ATOM 620 C CA . ALA A 1 84 ? -11.156 1.238 2.415 1.00 95.50 84 ALA A CA 1
ATOM 621 C C . ALA A 1 84 ? -11.186 0.750 3.871 1.00 95.50 84 ALA A C 1
ATOM 623 O O . ALA A 1 84 ? -10.399 -0.118 4.250 1.00 95.50 84 ALA A O 1
ATOM 624 N N . ARG A 1 85 ? -12.159 1.199 4.676 1.00 95.88 85 ARG A N 1
ATOM 625 C CA . ARG A 1 85 ? -12.324 0.733 6.068 1.00 95.88 85 ARG A CA 1
ATOM 626 C C . ARG A 1 85 ? -12.536 -0.776 6.167 1.00 95.88 85 ARG A C 1
ATOM 628 O O . ARG A 1 85 ? -12.002 -1.410 7.078 1.00 95.88 85 ARG A O 1
ATOM 635 N N . THR A 1 86 ? -13.277 -1.362 5.228 1.00 96.31 86 THR A N 1
ATOM 636 C CA . THR A 1 86 ? -13.499 -2.815 5.164 1.00 96.31 86 THR A CA 1
ATOM 637 C C . THR A 1 86 ? -12.194 -3.573 4.920 1.00 96.31 86 THR A C 1
ATOM 639 O O . THR A 1 86 ? -11.909 -4.542 5.629 1.00 96.31 86 THR A O 1
ATOM 642 N N . ILE A 1 87 ? -11.384 -3.127 3.954 1.00 97.12 87 ILE A N 1
ATOM 643 C CA . ILE A 1 87 ? -10.071 -3.715 3.657 1.00 97.12 87 ILE A CA 1
ATOM 644 C C . ILE A 1 87 ? -9.160 -3.603 4.881 1.00 97.12 87 ILE A C 1
ATOM 646 O O . ILE A 1 87 ? -8.653 -4.619 5.359 1.00 97.12 87 ILE A O 1
ATOM 650 N N . LEU A 1 88 ? -9.016 -2.397 5.441 1.00 97.00 88 LEU A N 1
ATOM 651 C CA . LEU A 1 88 ? -8.137 -2.149 6.585 1.00 97.00 88 LEU A CA 1
ATOM 652 C C . LEU A 1 88 ? -8.542 -2.964 7.810 1.00 97.00 88 LEU A C 1
ATOM 654 O O . LEU A 1 88 ? -7.683 -3.548 8.458 1.00 97.00 88 LEU A O 1
ATOM 658 N N . THR A 1 89 ? -9.841 -3.104 8.074 1.00 96.88 89 THR A N 1
ATOM 659 C CA . THR A 1 89 ? -10.338 -3.933 9.179 1.00 96.88 89 THR A CA 1
ATOM 660 C C . THR A 1 89 ? -10.003 -5.410 8.978 1.00 96.88 89 THR A C 1
ATOM 662 O O . THR A 1 89 ? -9.574 -6.088 9.911 1.00 96.88 89 THR A O 1
ATOM 665 N N . ARG A 1 90 ? -10.169 -5.935 7.757 1.00 96.69 90 ARG A N 1
ATOM 666 C CA . ARG A 1 90 ? -9.834 -7.334 7.444 1.00 96.69 90 ARG A CA 1
ATOM 667 C C . ARG A 1 90 ? -8.336 -7.617 7.517 1.00 96.69 90 ARG A C 1
ATOM 669 O O . ARG A 1 90 ? -7.967 -8.747 7.839 1.00 96.69 90 ARG A O 1
ATOM 676 N N . LEU A 1 91 ? -7.497 -6.644 7.172 1.00 96.75 91 LEU A N 1
ATOM 677 C CA . LEU A 1 91 ? -6.045 -6.767 7.266 1.00 96.75 91 LEU A CA 1
ATOM 678 C C . LEU A 1 91 ? -5.571 -6.622 8.713 1.00 96.75 91 LEU A C 1
ATOM 680 O O . LEU A 1 91 ? -4.876 -7.509 9.195 1.00 96.75 91 LEU A O 1
ATOM 684 N N . ALA A 1 92 ? -6.039 -5.604 9.440 1.00 96.25 92 ALA A N 1
ATOM 685 C CA . ALA A 1 92 ? -5.696 -5.379 10.843 1.00 96.25 92 ALA A CA 1
ATOM 686 C C . ALA A 1 92 ? -6.022 -6.601 11.713 1.00 96.25 92 ALA A C 1
ATOM 688 O O . ALA A 1 92 ? -5.217 -6.993 12.547 1.00 96.25 92 ALA A O 1
ATOM 689 N N . ARG A 1 93 ? -7.157 -7.275 11.465 1.00 95.25 93 ARG A N 1
ATOM 690 C CA . ARG A 1 93 ? -7.535 -8.505 12.194 1.00 95.25 93 ARG A CA 1
ATOM 691 C C . ARG A 1 93 ? -6.559 -9.663 12.008 1.00 95.25 93 ARG A C 1
ATOM 693 O O . ARG A 1 93 ? -6.556 -10.577 12.819 1.00 95.25 93 ARG A O 1
ATOM 700 N N . ARG A 1 94 ? -5.803 -9.664 10.911 1.00 94.12 94 ARG A N 1
ATOM 701 C CA . ARG A 1 94 ? -4.763 -10.663 10.637 1.00 94.12 94 ARG A CA 1
ATOM 702 C C . ARG A 1 94 ? -3.384 -10.189 11.085 1.00 94.12 94 ARG A C 1
ATOM 704 O O . ARG A 1 94 ? -2.533 -11.026 11.344 1.00 94.12 94 ARG A O 1
ATOM 711 N N . ALA A 1 95 ? -3.174 -8.876 11.125 1.00 95.25 95 ALA A N 1
ATOM 712 C CA . ALA A 1 95 ? -1.893 -8.259 11.433 1.00 95.25 95 ALA A CA 1
ATOM 713 C C . ALA A 1 95 ? -1.665 -8.049 12.935 1.00 95.25 95 ALA A C 1
ATOM 715 O O . ALA A 1 95 ? -0.524 -8.111 13.370 1.00 95.25 95 ALA A O 1
ATOM 716 N N . PHE A 1 96 ? -2.713 -7.790 13.722 1.00 94.56 96 PHE A N 1
ATOM 717 C CA . PHE A 1 96 ? -2.590 -7.483 15.150 1.00 94.56 96 PHE A CA 1
ATOM 718 C C . PHE A 1 96 ? -2.907 -8.694 16.033 1.00 94.56 96 PHE A C 1
ATOM 720 O O . PHE A 1 96 ? -3.820 -9.466 15.741 1.00 94.56 96 PHE A O 1
ATOM 727 N N . ARG A 1 97 ? -2.180 -8.837 17.154 1.00 90.94 97 ARG A N 1
ATOM 728 C CA . ARG A 1 97 ? -2.358 -9.938 18.135 1.00 90.94 97 ARG A CA 1
ATOM 729 C C . ARG A 1 97 ? -3.616 -9.832 18.993 1.00 90.94 97 ARG A C 1
ATOM 731 O O . ARG A 1 97 ? -3.949 -10.779 19.701 1.00 90.94 97 ARG A O 1
ATOM 738 N N . ARG A 1 98 ? -4.289 -8.682 18.975 1.00 91.25 98 ARG A N 1
ATOM 739 C CA . ARG A 1 98 ? -5.428 -8.369 19.847 1.00 91.25 98 ARG A CA 1
ATOM 740 C C . ARG A 1 98 ? -6.710 -8.121 19.051 1.00 91.25 98 ARG A C 1
ATOM 742 O O . ARG A 1 98 ? -6.641 -7.866 17.846 1.00 91.25 98 ARG A O 1
ATOM 749 N N . PRO A 1 99 ? -7.886 -8.151 19.705 1.00 93.62 99 PRO A N 1
ATOM 750 C CA . PRO A 1 99 ? -9.132 -7.755 19.067 1.00 93.62 99 PRO A CA 1
ATOM 751 C C . PRO A 1 99 ? -9.027 -6.349 18.472 1.00 93.62 99 PRO A C 1
ATOM 753 O O . PRO A 1 99 ? -8.629 -5.400 19.147 1.00 93.62 99 PRO A O 1
ATOM 756 N N . VAL A 1 100 ? -9.392 -6.233 17.198 1.00 95.06 100 VAL A N 1
ATOM 757 C CA . VAL A 1 100 ? -9.341 -4.972 16.456 1.00 95.06 100 VAL A CA 1
ATOM 758 C C . VAL A 1 100 ? -10.567 -4.129 16.764 1.00 95.06 100 VAL A C 1
ATOM 760 O O . VAL A 1 100 ? -11.703 -4.577 16.592 1.00 95.06 100 VAL A O 1
ATOM 763 N N . THR A 1 101 ? -10.319 -2.888 17.157 1.00 95.31 101 THR A N 1
ATOM 764 C CA . THR A 1 101 ? -11.316 -1.874 17.499 1.00 95.31 101 THR A CA 1
ATOM 765 C C . THR A 1 101 ? -11.302 -0.726 16.490 1.00 95.31 101 THR A C 1
ATOM 767 O O . THR A 1 101 ? -10.400 -0.608 15.660 1.00 95.31 101 THR A O 1
ATOM 770 N N . SER A 1 102 ? -12.287 0.171 16.565 1.00 93.94 102 SER A N 1
ATOM 771 C CA . SER A 1 102 ? -12.299 1.394 15.751 1.00 93.94 102 SER A CA 1
ATOM 772 C C . SER A 1 102 ? -11.072 2.282 15.995 1.00 93.94 102 SER A C 1
ATOM 774 O O . SER A 1 102 ? -10.594 2.913 15.052 1.00 93.94 102 SER A O 1
ATOM 776 N N . ALA A 1 103 ? -10.526 2.279 17.216 1.00 93.88 103 ALA A N 1
ATOM 777 C CA . ALA A 1 103 ? -9.323 3.029 17.577 1.00 93.88 103 ALA A CA 1
ATOM 778 C C . ALA A 1 103 ? -8.068 2.538 16.836 1.00 93.88 103 ALA A C 1
ATOM 780 O O . ALA A 1 103 ? -7.139 3.312 16.639 1.00 93.88 103 ALA A O 1
ATOM 781 N N . ASP A 1 104 ? -8.067 1.291 16.363 1.00 94.25 104 ASP A N 1
ATOM 782 C CA . ASP A 1 104 ? -6.957 0.711 15.598 1.00 94.25 104 ASP A CA 1
ATOM 783 C C . ASP A 1 104 ? -7.070 1.028 14.106 1.00 94.25 104 ASP A C 1
ATOM 785 O O . ASP A 1 104 ? -6.074 1.149 13.395 1.00 94.25 104 ASP A O 1
ATOM 789 N N . ILE A 1 105 ? -8.303 1.182 13.620 1.00 96.25 105 ILE A N 1
ATOM 790 C CA . ILE A 1 105 ? -8.589 1.464 12.212 1.00 96.25 105 ILE A CA 1
ATOM 791 C C . ILE A 1 105 ? -8.446 2.948 11.902 1.00 96.25 105 ILE A C 1
ATOM 793 O O . ILE A 1 105 ? -7.983 3.292 10.818 1.00 96.25 105 ILE A O 1
ATOM 797 N N . GLN A 1 106 ? -8.816 3.830 12.832 1.00 96.56 106 GLN A N 1
ATOM 798 C CA . GLN A 1 106 ? -8.797 5.274 12.604 1.00 96.56 106 GLN A CA 1
ATOM 799 C C . GLN A 1 106 ? -7.401 5.809 12.214 1.00 96.56 106 GLN A C 1
ATOM 801 O O . GLN A 1 106 ? -7.322 6.552 11.231 1.00 96.56 106 GLN A O 1
ATOM 806 N N . PRO A 1 107 ? -6.291 5.411 12.873 1.00 95.06 107 PRO A N 1
ATOM 807 C CA . PRO A 1 107 ? -4.950 5.820 12.464 1.00 95.06 107 PRO A CA 1
ATOM 808 C C . PRO A 1 107 ? -4.581 5.297 11.074 1.00 95.06 107 PRO A C 1
ATOM 810 O O . PRO A 1 107 ? -4.105 6.062 10.239 1.00 95.06 107 PRO A O 1
ATOM 813 N N . LEU A 1 108 ? -4.858 4.020 10.784 1.00 96.69 108 LEU A N 1
ATOM 814 C CA . LEU A 1 108 ? -4.599 3.415 9.470 1.00 96.69 108 LEU A CA 1
ATOM 815 C C . LEU A 1 108 ? -5.388 4.118 8.360 1.00 96.69 108 LEU A C 1
ATOM 817 O O . LEU A 1 108 ? -4.866 4.371 7.276 1.00 96.69 108 LEU A O 1
ATOM 821 N N . TYR A 1 109 ? -6.634 4.489 8.645 1.00 96.88 109 TYR A N 1
ATOM 822 C CA . TYR A 1 109 ? -7.475 5.245 7.727 1.00 96.88 109 TYR A CA 1
ATOM 823 C C . TYR A 1 109 ? -6.918 6.657 7.462 1.00 96.88 109 TYR A C 1
ATOM 825 O O . TYR A 1 109 ? -6.991 7.146 6.341 1.00 96.88 109 TYR A O 1
ATOM 833 N N . ALA A 1 110 ? -6.272 7.296 8.441 1.00 96.50 110 ALA A N 1
ATOM 834 C CA . ALA A 1 110 ? -5.591 8.575 8.224 1.00 96.50 110 ALA A CA 1
ATOM 835 C C . ALA A 1 110 ? -4.346 8.451 7.319 1.00 96.50 110 ALA A C 1
ATOM 837 O O . ALA A 1 110 ? -4.015 9.383 6.584 1.00 96.50 110 ALA A O 1
ATOM 838 N N . PHE A 1 111 ? -3.640 7.314 7.340 1.00 95.56 111 PHE A N 1
ATOM 839 C CA . PHE A 1 111 ? -2.604 7.023 6.337 1.00 95.56 111 PHE A CA 1
ATOM 840 C C . PHE A 1 111 ? -3.208 6.806 4.948 1.00 95.56 111 PHE A C 1
ATOM 842 O O . PHE A 1 111 ? -2.648 7.299 3.972 1.00 95.56 111 PHE A O 1
ATOM 849 N N . TYR A 1 112 ? -4.368 6.148 4.869 1.00 95.19 112 TYR A N 1
ATOM 850 C CA . TYR A 1 112 ? -5.114 6.006 3.621 1.00 95.19 112 TYR A CA 1
ATOM 851 C C . TYR A 1 112 ? -5.465 7.364 3.002 1.00 95.19 112 TYR A C 1
ATOM 853 O O . TYR A 1 112 ? -5.109 7.610 1.854 1.00 95.19 112 TYR A O 1
ATOM 861 N N . GLU A 1 113 ? -6.076 8.272 3.767 1.00 94.12 113 GLU A N 1
ATOM 862 C CA . GLU A 1 113 ? -6.448 9.610 3.281 1.00 94.12 113 GLU A CA 1
ATOM 863 C C . GLU A 1 113 ? -5.223 10.405 2.799 1.00 94.12 113 GLU A C 1
ATOM 865 O O . GLU A 1 113 ? -5.258 11.029 1.740 1.00 94.12 113 GLU A O 1
ATOM 870 N N . ARG A 1 114 ? -4.092 10.320 3.516 1.00 91.88 114 ARG A N 1
ATOM 871 C CA . ARG A 1 114 ? -2.835 10.951 3.078 1.00 91.88 114 ARG A CA 1
ATOM 872 C C . ARG A 1 114 ? -2.302 10.357 1.777 1.00 91.88 114 ARG A C 1
ATOM 874 O O . ARG A 1 114 ? -1.915 11.110 0.887 1.00 91.88 114 ARG A O 1
ATOM 881 N N . GLY A 1 115 ? -2.304 9.029 1.656 1.00 90.75 115 GLY A N 1
ATOM 882 C CA . GLY A 1 115 ? -1.894 8.339 0.433 1.00 90.75 115 GLY A CA 1
ATOM 883 C C . GLY A 1 115 ? -2.803 8.665 -0.755 1.00 90.75 115 GLY A C 1
ATOM 884 O O . GLY A 1 115 ? -2.309 8.789 -1.871 1.00 90.75 115 GLY A O 1
ATOM 885 N N . ARG A 1 116 ? -4.104 8.887 -0.520 1.00 89.38 116 ARG A N 1
ATOM 886 C CA . ARG A 1 116 ? -5.050 9.375 -1.538 1.00 89.38 116 ARG A CA 1
ATOM 887 C C . ARG A 1 116 ? -4.797 10.816 -1.954 1.00 89.38 116 ARG A C 1
ATOM 889 O O . ARG A 1 116 ? -4.922 11.129 -3.129 1.00 89.38 116 ARG A O 1
ATOM 896 N N . ALA A 1 117 ? -4.460 11.694 -1.017 1.00 87.69 117 ALA A N 1
ATOM 897 C CA . ALA A 1 117 ? -4.253 13.105 -1.323 1.00 87.69 117 ALA A CA 1
ATOM 898 C C . ALA A 1 117 ? -2.941 13.358 -2.085 1.00 87.69 117 ALA A C 1
ATOM 900 O O . ALA A 1 117 ? -2.906 14.192 -2.988 1.00 87.69 117 ALA A O 1
ATOM 901 N N . HIS A 1 118 ? -1.867 12.648 -1.727 1.00 79.06 118 HIS A N 1
ATOM 902 C CA . HIS A 1 118 ? -0.511 13.006 -2.159 1.00 79.06 118 HIS A CA 1
ATOM 903 C C . HIS A 1 118 ? 0.205 11.943 -3.000 1.00 79.06 118 HIS A C 1
ATOM 905 O O . HIS A 1 118 ? 1.271 12.237 -3.535 1.00 79.06 118 HIS A O 1
ATOM 911 N N . GLY A 1 119 ? -0.352 10.732 -3.126 1.00 70.06 119 GLY A N 1
ATOM 912 C CA . GLY A 1 119 ? 0.373 9.607 -3.720 1.00 70.06 119 GLY A CA 1
ATOM 913 C C . GLY A 1 119 ? 1.611 9.229 -2.898 1.00 70.06 119 GLY A C 1
ATOM 914 O O . GLY A 1 119 ? 1.865 9.785 -1.828 1.00 70.06 119 GLY A O 1
ATOM 915 N N . GLN A 1 120 ? 2.385 8.254 -3.374 1.00 64.88 120 GLN A N 1
ATOM 916 C CA . GLN A 1 120 ? 3.704 7.959 -2.809 1.00 64.88 120 GLN A CA 1
ATOM 917 C C . GLN A 1 120 ? 4.817 8.421 -3.754 1.00 64.88 120 GLN A C 1
ATOM 919 O O . GLN A 1 120 ? 4.661 8.271 -4.968 1.00 64.88 120 GLN A O 1
ATOM 924 N N . PRO A 1 121 ? 5.965 8.896 -3.232 1.00 56.38 121 PRO A N 1
ATOM 925 C CA . PRO A 1 121 ? 7.160 9.096 -4.046 1.00 56.38 121 PRO A CA 1
ATOM 926 C C . PRO A 1 121 ? 7.571 7.755 -4.671 1.00 56.38 121 PRO A C 1
ATOM 928 O O . PRO A 1 121 ? 7.800 6.783 -3.941 1.00 56.38 121 PRO A O 1
ATOM 931 N N . ARG A 1 122 ? 7.656 7.650 -6.005 1.00 60.56 122 ARG A N 1
ATOM 932 C CA . ARG A 1 122 ? 8.142 6.409 -6.623 1.00 60.56 122 ARG A CA 1
ATOM 933 C C . ARG A 1 122 ? 9.640 6.312 -6.340 1.00 60.56 122 ARG A C 1
ATOM 935 O O . ARG A 1 122 ? 10.373 7.285 -6.465 1.00 60.56 122 ARG A O 1
ATOM 942 N N . ARG A 1 123 ? 10.121 5.128 -5.936 1.00 53.78 123 ARG A N 1
ATOM 943 C CA . ARG A 1 123 ? 11.542 4.912 -5.580 1.00 53.78 123 ARG A CA 1
ATOM 944 C C . ARG A 1 123 ? 12.521 5.294 -6.700 1.00 53.78 123 ARG A C 1
ATOM 946 O O . ARG A 1 123 ? 13.654 5.638 -6.395 1.00 53.78 123 ARG A O 1
ATOM 953 N N . SER A 1 124 ? 12.078 5.276 -7.959 1.00 51.94 124 SER A N 1
ATOM 954 C CA . SER A 1 124 ? 12.835 5.762 -9.121 1.00 51.94 124 SER A CA 1
ATOM 955 C C . SER A 1 124 ? 13.162 7.255 -9.076 1.00 51.94 124 SER A C 1
ATOM 957 O O . SER A 1 124 ? 14.043 7.703 -9.799 1.00 51.94 124 SER A O 1
ATOM 959 N N . ASP A 1 125 ? 12.461 8.022 -8.243 1.00 51.59 125 ASP A N 1
ATOM 960 C CA . ASP A 1 125 ? 12.530 9.482 -8.228 1.00 51.59 125 ASP A CA 1
ATOM 961 C C . ASP A 1 125 ? 13.519 9.997 -7.168 1.00 51.59 125 ASP A C 1
ATOM 963 O O . ASP A 1 125 ? 13.794 11.191 -7.104 1.00 51.59 125 ASP A O 1
ATOM 967 N N . ALA A 1 126 ? 14.062 9.103 -6.331 1.00 52.53 126 ALA A N 1
ATOM 968 C CA . ALA A 1 126 ? 14.986 9.446 -5.251 1.00 52.53 126 ALA A CA 1
ATOM 969 C C . ALA A 1 126 ? 16.473 9.352 -5.649 1.00 52.53 126 ALA A C 1
ATOM 971 O O . ALA A 1 126 ? 17.326 9.833 -4.907 1.00 52.53 126 ALA A O 1
ATOM 972 N N . GLU A 1 127 ? 16.799 8.727 -6.787 1.00 46.53 127 GLU A N 1
ATOM 973 C CA . GLU A 1 127 ? 18.186 8.368 -7.142 1.00 46.53 127 GLU A CA 1
ATOM 974 C C . GLU A 1 127 ? 18.854 9.353 -8.119 1.00 46.53 127 GLU A C 1
ATOM 976 O O . GLU A 1 127 ? 20.077 9.418 -8.219 1.00 46.53 127 GLU A O 1
ATOM 981 N N . SER A 1 128 ? 18.066 10.191 -8.791 1.00 51.66 128 SER A N 1
ATOM 982 C CA . SER A 1 128 ? 18.547 11.295 -9.621 1.00 51.66 128 SER A CA 1
ATOM 983 C C . SER A 1 128 ? 18.340 12.597 -8.856 1.00 51.66 128 SER A C 1
ATOM 985 O O . SER A 1 128 ? 17.209 13.063 -8.764 1.00 51.66 128 SER A O 1
ATOM 987 N N . GLY A 1 129 ? 19.396 13.196 -8.301 1.00 53.28 129 GLY A N 1
ATOM 988 C CA . GLY A 1 129 ? 19.372 14.495 -7.601 1.00 53.28 129 GLY A CA 1
ATOM 989 C C . GLY A 1 129 ? 18.972 15.708 -8.464 1.00 53.28 129 GLY A C 1
ATOM 990 O O . GLY A 1 129 ? 19.441 16.816 -8.225 1.00 53.28 129 GLY A O 1
ATOM 991 N N . GLU A 1 130 ? 18.126 15.512 -9.472 1.00 44.50 130 GLU A N 1
ATOM 992 C CA . GLU A 1 130 ? 17.549 16.537 -10.328 1.00 44.50 130 GLU A CA 1
ATOM 993 C C . GLU A 1 130 ? 16.107 16.832 -9.878 1.00 44.50 130 GLU A C 1
ATOM 995 O O . GLU A 1 130 ? 15.271 15.924 -9.831 1.00 44.50 130 GLU A O 1
ATOM 1000 N N . PRO A 1 131 ? 15.761 18.097 -9.578 1.00 41.16 131 PRO A N 1
ATOM 1001 C CA . PRO A 1 131 ? 14.396 18.471 -9.247 1.00 41.16 131 PRO A CA 1
ATOM 1002 C C . PRO A 1 131 ? 13.541 18.407 -10.517 1.00 41.16 131 PRO A C 1
ATOM 1004 O O . PRO A 1 131 ? 13.474 19.361 -11.298 1.00 41.16 131 PRO A O 1
ATOM 1007 N N . ARG A 1 132 ? 12.862 17.278 -10.747 1.00 50.97 132 ARG A N 1
ATOM 1008 C CA . ARG A 1 132 ? 11.819 17.223 -11.774 1.00 50.97 132 ARG A CA 1
ATOM 1009 C C . ARG A 1 132 ? 10.641 18.070 -11.318 1.00 50.97 132 ARG A C 1
ATOM 1011 O O . ARG A 1 132 ? 10.048 17.840 -10.267 1.00 50.97 132 ARG A O 1
ATOM 1018 N N . ARG A 1 133 ? 10.329 19.080 -12.131 1.00 49.66 133 ARG A N 1
ATOM 1019 C CA . ARG A 1 133 ? 9.172 19.957 -11.968 1.00 49.66 133 ARG A CA 1
ATOM 1020 C C . ARG A 1 133 ? 7.914 19.103 -11.828 1.00 49.66 133 ARG A C 1
ATOM 1022 O O . ARG A 1 133 ? 7.494 18.461 -12.782 1.00 49.66 133 ARG A O 1
ATOM 1029 N N . SER A 1 134 ? 7.385 19.101 -10.607 1.00 53.62 134 SER A N 1
ATOM 1030 C CA . SER A 1 134 ? 5.966 19.065 -10.264 1.00 53.62 134 SER A CA 1
ATOM 1031 C C . SER A 1 134 ? 5.059 18.394 -11.295 1.00 53.62 134 SER A C 1
ATOM 1033 O O . SER A 1 134 ? 4.561 19.049 -12.203 1.00 53.62 134 SER A O 1
ATOM 1035 N N . ASN A 1 135 ? 4.769 17.123 -11.062 1.00 46.12 135 ASN A N 1
ATOM 1036 C CA . ASN A 1 135 ? 3.393 16.657 -10.980 1.00 46.12 135 ASN A CA 1
ATOM 1037 C C . ASN A 1 135 ? 3.396 15.629 -9.852 1.00 46.12 135 ASN A C 1
ATOM 1039 O O . ASN A 1 135 ? 3.747 14.475 -10.071 1.00 46.12 135 ASN A O 1
ATOM 1043 N N . ALA A 1 136 ? 3.102 16.066 -8.624 1.00 54.09 136 ALA A N 1
ATOM 1044 C CA . ALA A 1 136 ? 2.721 15.123 -7.582 1.00 54.09 136 ALA A CA 1
ATOM 1045 C C . ALA A 1 136 ? 1.461 14.427 -8.103 1.00 54.09 136 ALA A C 1
ATOM 1047 O O . ALA A 1 136 ? 0.388 15.030 -8.142 1.00 54.09 136 ALA A O 1
ATOM 1048 N N . GLU A 1 137 ? 1.630 13.222 -8.643 1.00 59.53 137 GLU A N 1
ATOM 1049 C CA . GLU A 1 137 ? 0.533 12.436 -9.184 1.00 59.53 137 GLU A CA 1
ATOM 1050 C C . GLU A 1 137 ? -0.434 12.207 -8.019 1.00 59.53 137 GLU A C 1
ATOM 1052 O O . GLU A 1 137 ? -0.054 11.634 -6.995 1.00 59.53 137 GLU A O 1
ATOM 1057 N N . SER A 1 138 ? -1.646 12.764 -8.112 1.00 64.94 138 SER A N 1
ATOM 1058 C CA . SER A 1 138 ? -2.648 12.612 -7.059 1.00 64.94 138 SER A CA 1
ATOM 1059 C C . SER A 1 138 ? -2.851 11.121 -6.823 1.00 64.94 138 SER A C 1
ATOM 1061 O O . SER A 1 138 ? -3.168 10.388 -7.760 1.00 64.94 138 SER A O 1
ATOM 1063 N N . GLY A 1 139 ? -2.610 10.662 -5.595 1.00 74.94 139 GLY A N 1
ATOM 1064 C CA . GLY A 1 139 ? -2.669 9.239 -5.291 1.00 74.94 139 GLY A CA 1
ATOM 1065 C C . GLY A 1 139 ? -4.047 8.678 -5.602 1.00 74.94 139 GLY A C 1
ATOM 1066 O O . GLY A 1 139 ? -5.056 9.321 -5.339 1.00 74.94 139 GLY A O 1
ATOM 1067 N N . ASP A 1 140 ? -4.114 7.475 -6.156 1.00 85.00 140 ASP A N 1
ATOM 1068 C CA . ASP A 1 140 ? -5.360 6.767 -6.443 1.00 85.00 140 ASP A CA 1
ATOM 1069 C C . ASP A 1 140 ? -5.838 5.937 -5.233 1.00 85.00 140 ASP A C 1
ATOM 1071 O O . ASP A 1 140 ? -5.184 5.899 -4.186 1.00 85.00 140 ASP A O 1
ATOM 1075 N N . PHE A 1 141 ? -6.993 5.266 -5.352 1.00 89.69 141 PHE A N 1
ATOM 1076 C CA . PHE A 1 141 ? -7.537 4.403 -4.290 1.00 89.69 141 PHE A CA 1
ATOM 1077 C C . PHE A 1 141 ? -6.484 3.449 -3.713 1.00 89.69 141 PHE A C 1
ATOM 1079 O O . PHE A 1 141 ? -6.364 3.289 -2.495 1.00 89.69 141 PHE A O 1
ATOM 1086 N N . GLU A 1 142 ? -5.703 2.828 -4.593 1.00 89.75 142 GLU A N 1
ATOM 1087 C CA . GLU A 1 142 ? -4.702 1.850 -4.202 1.00 89.75 142 GLU A CA 1
ATOM 1088 C C . GLU A 1 142 ? -3.490 2.483 -3.520 1.00 89.75 142 GLU A C 1
ATOM 1090 O O . GLU A 1 142 ? -2.986 1.895 -2.565 1.00 89.75 142 GLU A O 1
ATOM 1095 N N . SER A 1 143 ? -3.080 3.690 -3.919 1.00 89.38 143 SER A N 1
ATOM 1096 C CA . SER A 1 143 ? -2.039 4.474 -3.239 1.00 89.38 143 SER A CA 1
AT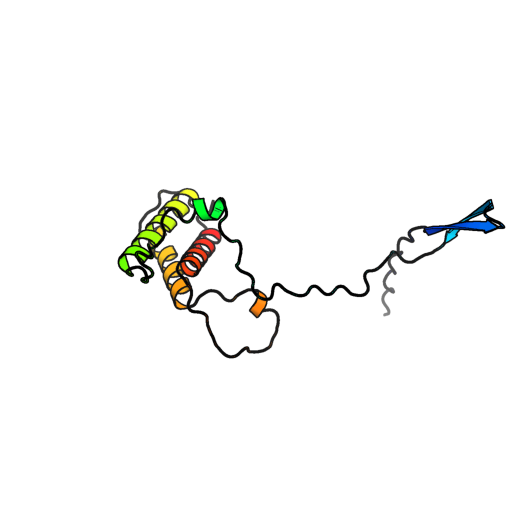OM 1097 C C . SER A 1 143 ? -2.401 4.744 -1.777 1.00 89.38 143 SER A C 1
ATOM 1099 O O . SER A 1 143 ? -1.562 4.623 -0.881 1.00 89.38 143 SER A O 1
ATOM 1101 N N . GLY A 1 144 ? -3.679 5.031 -1.510 1.00 92.56 144 GLY A N 1
ATOM 1102 C CA . GLY A 1 144 ? -4.201 5.119 -0.147 1.00 92.56 144 GLY A CA 1
ATOM 1103 C C . GLY A 1 144 ? -4.079 3.795 0.610 1.00 92.56 144 GLY A C 1
ATOM 1104 O O . GLY A 1 144 ? -3.558 3.751 1.726 1.00 92.56 144 GLY A O 1
ATOM 1105 N N . ILE A 1 145 ? -4.534 2.689 0.012 1.00 94.56 145 ILE A N 1
ATOM 1106 C CA . ILE A 1 145 ? -4.450 1.364 0.650 1.00 94.56 145 ILE A CA 1
ATOM 1107 C C . ILE A 1 145 ? -2.994 0.976 0.920 1.00 94.56 145 ILE A C 1
ATOM 1109 O O . ILE A 1 145 ? -2.698 0.458 1.994 1.00 94.56 145 ILE A O 1
ATOM 1113 N N . GLN A 1 146 ? -2.082 1.268 -0.005 1.00 93.19 146 GLN A N 1
ATOM 1114 C CA . GLN A 1 146 ? -0.656 1.021 0.161 1.00 93.19 146 GLN A CA 1
ATOM 1115 C C . GLN A 1 146 ? -0.095 1.774 1.370 1.00 93.19 146 GLN A C 1
ATOM 1117 O O . GLN A 1 146 ? 0.504 1.142 2.236 1.00 93.19 146 GLN A O 1
ATOM 1122 N N . ALA A 1 147 ? -0.341 3.084 1.478 1.00 93.81 147 ALA A N 1
ATOM 1123 C CA . ALA A 1 147 ? 0.138 3.888 2.603 1.00 93.81 147 ALA A CA 1
ATOM 1124 C C . ALA A 1 147 ? -0.361 3.355 3.958 1.00 93.81 147 ALA A C 1
ATOM 1126 O O . ALA A 1 147 ? 0.383 3.312 4.938 1.00 93.81 147 ALA A O 1
ATOM 1127 N N . ALA A 1 148 ? -1.615 2.905 4.016 1.00 96.12 148 ALA A N 1
ATOM 1128 C CA . ALA A 1 148 ? -2.180 2.314 5.223 1.00 96.12 148 ALA A CA 1
ATOM 1129 C C . ALA A 1 148 ? -1.595 0.929 5.548 1.00 96.12 148 ALA A C 1
ATOM 1131 O O . ALA A 1 148 ? -1.387 0.613 6.720 1.00 96.12 148 ALA A O 1
ATOM 1132 N N . VAL A 1 149 ? -1.307 0.103 4.538 1.00 95.50 149 VAL A N 1
ATOM 1133 C CA . VAL A 1 149 ? -0.636 -1.191 4.735 1.00 95.50 149 VAL A CA 1
ATOM 1134 C C . VAL A 1 149 ? 0.802 -0.987 5.199 1.00 95.50 149 VAL A C 1
ATOM 1136 O O . VAL A 1 149 ? 1.215 -1.639 6.147 1.00 95.50 149 VAL A O 1
ATOM 1139 N N . GLU A 1 150 ? 1.551 -0.059 4.610 1.00 94.44 150 GLU A N 1
ATOM 1140 C CA . GLU A 1 150 ? 2.907 0.266 5.064 1.00 94.44 150 GLU A CA 1
ATOM 1141 C C . GLU A 1 150 ? 2.922 0.714 6.525 1.00 94.44 150 GLU A C 1
ATOM 1143 O O . GLU A 1 150 ? 3.714 0.197 7.309 1.00 94.44 150 GLU A O 1
ATOM 1148 N N . ALA A 1 151 ? 1.989 1.585 6.919 1.00 94.94 151 ALA A N 1
ATOM 1149 C CA . ALA A 1 151 ? 1.823 1.986 8.313 1.00 94.94 151 ALA A CA 1
ATOM 1150 C C . ALA A 1 151 ? 1.490 0.803 9.241 1.00 94.94 151 ALA A C 1
ATOM 1152 O O . ALA A 1 151 ? 1.982 0.739 10.365 1.00 94.94 151 ALA A O 1
ATOM 1153 N N . MET A 1 152 ? 0.676 -0.148 8.774 1.00 95.56 152 MET A N 1
ATOM 1154 C CA . MET A 1 152 ? 0.348 -1.364 9.522 1.00 95.56 152 MET A CA 1
ATOM 1155 C C . MET A 1 152 ? 1.569 -2.272 9.710 1.00 95.56 152 MET A C 1
ATOM 1157 O O . MET A 1 152 ? 1.744 -2.811 10.798 1.00 95.56 152 MET A O 1
ATOM 1161 N N . LEU A 1 153 ? 2.405 -2.431 8.678 1.00 94.94 153 LEU A N 1
ATOM 1162 C CA . LEU A 1 153 ? 3.589 -3.302 8.693 1.00 94.94 153 LEU A CA 1
ATOM 1163 C C . LEU A 1 153 ? 4.711 -2.786 9.605 1.00 94.94 153 LEU A C 1
ATOM 1165 O O . LEU A 1 153 ? 5.531 -3.577 10.058 1.00 94.94 153 LEU A O 1
ATOM 1169 N N . VAL A 1 154 ? 4.754 -1.479 9.874 1.00 94.50 154 VAL A N 1
ATOM 1170 C CA . VAL A 1 154 ? 5.723 -0.863 10.801 1.00 94.50 154 VAL A CA 1
ATOM 1171 C C . VAL A 1 154 ? 5.140 -0.595 12.194 1.00 94.50 154 VAL A C 1
ATOM 1173 O O . VAL A 1 154 ? 5.790 0.035 13.026 1.00 94.50 154 VAL A O 1
ATOM 1176 N N . SER A 1 155 ? 3.909 -1.044 12.456 1.00 91.00 155 SER A N 1
ATOM 1177 C CA . SER A 1 155 ? 3.253 -0.888 13.756 1.00 91.00 155 SER A CA 1
ATOM 1178 C C . SER A 1 155 ? 3.891 -1.803 14.810 1.00 91.00 155 SER A C 1
ATOM 1180 O O . SER A 1 155 ? 4.142 -2.969 14.509 1.00 91.00 155 SER A O 1
ATOM 1182 N N . PRO A 1 156 ? 4.072 -1.355 16.068 1.00 89.50 156 PRO A N 1
ATOM 1183 C CA . PRO A 1 156 ? 4.539 -2.225 17.154 1.00 89.50 156 PRO A CA 1
ATOM 1184 C C . PRO A 1 156 ? 3.564 -3.370 17.474 1.00 89.50 156 PRO A C 1
ATOM 1186 O O . PRO A 1 156 ? 3.955 -4.372 18.061 1.00 89.50 156 PRO A O 1
ATOM 1189 N N . GLU A 1 157 ? 2.299 -3.236 17.074 1.00 86.12 157 GLU A N 1
ATOM 1190 C CA . GLU A 1 157 ? 1.266 -4.259 17.261 1.00 86.12 157 GLU A CA 1
ATOM 1191 C C . GLU A 1 157 ? 1.303 -5.349 16.172 1.00 86.12 157 GLU A C 1
ATOM 1193 O O . GLU A 1 157 ? 0.502 -6.288 16.221 1.00 86.12 157 GLU A O 1
ATOM 1198 N N . PHE A 1 158 ? 2.174 -5.198 15.165 1.00 85.00 158 PHE A N 1
ATOM 1199 C CA . PHE A 1 158 ? 2.315 -6.128 14.049 1.00 85.00 158 PHE A CA 1
ATOM 1200 C C . PHE A 1 158 ? 2.943 -7.460 14.492 1.00 85.00 158 PHE A C 1
ATOM 1202 O O . PHE A 1 158 ? 3.859 -7.497 15.314 1.00 85.00 158 PHE A O 1
ATOM 1209 N N . LEU A 1 159 ? 2.403 -8.555 13.951 1.00 74.25 159 LEU A N 1
ATOM 1210 C CA . LEU A 1 159 ? 2.655 -9.940 14.354 1.00 74.25 159 LEU A CA 1
ATOM 1211 C C . LEU A 1 159 ? 3.969 -10.555 13.882 1.00 74.25 159 LEU A C 1
ATOM 1213 O O . LEU A 1 159 ? 4.247 -10.515 12.665 1.00 74.25 159 LEU A O 1
#